Protein AF-A0A377XGZ1-F1 (afdb_monomer)

InterPro domains:
  IPR007400 PrpF-like [PF04303] (7-111)
  IPR007400 PrpF-like [PTHR43709] (6-107)

Mean predicted aligned error: 9.76 Å

Radius of gyration: 15.13 Å; Cα contacts (8 Å, |Δi|>4): 207; chains: 1; bounding box: 51×31×38 Å

pLDDT: mean 77.57, std 20.32, range [31.98, 97.06]

Nearest PDB structures (foldseek):
  6p3k-assembly2_B  TM=9.892E-01  e=1.622E-13  Novosphingobium sp. KA1
  6p3h-assembly2_D  TM=9.897E-01  e=2.835E-13  Novosphingobium sp. KA1
  6p3j-assembly1_A  TM=9.759E-01  e=2.835E-13  Novosphingobium sp. KA1
  6p3j-assembly1_B  TM=9.790E-01  e=5.270E-13  Novosphingobium sp. KA1
  6otv-assembly1_A  TM=9.863E-01  e=2.177E-11  Escherichia coli K-12

Foldseek 3Di:
DDADPNWDWDFFDPPATEIEGALVSLVHQLPDAQVVCLPPPVSLVRLVRVQQVCCVVNVNPGCNVPQDDKYKHWADDDPPDLIRIWIPSHNGTDNDADPSRVVRVVVCSPDDDGHDRDPDDDDPPPPVVVVVVVVPPDD

Organism: Klebsiella pneumoniae (NCBI:txid573)

Solvent-accessible surface area (backbone atoms only — not comparable to full-atom values): 8366 Å² total; per-residue (Å²): 128,50,73,49,98,91,32,67,33,41,80,40,70,62,91,35,49,33,38,38,33,50,14,52,79,71,76,38,72,37,74,73,53,52,69,61,56,58,69,31,62,69,58,52,53,52,52,49,54,43,47,53,65,44,17,52,80,69,74,62,44,86,25,88,91,48,69,50,53,25,42,33,28,32,12,46,41,89,78,88,55,90,56,28,68,47,30,24,68,55,87,43,53,46,100,58,76,54,72,45,52,51,59,40,53,56,70,52,71,85,53,91,82,66,36,72,85,69,87,80,84,81,69,101,68,69,68,72,62,62,56,58,65,69,68,73,74,79,128

Structure (mmCIF, N/CA/C/O backbone):
data_AF-A0A377XGZ1-F1
#
_entry.id   AF-A0A377XGZ1-F1
#
loop_
_atom_site.group_PDB
_atom_site.id
_atom_site.type_symbol
_atom_site.label_atom_id
_atom_site.label_alt_id
_atom_site.label_comp_id
_atom_site.label_asym_id
_atom_site.label_entity_id
_atom_site.label_seq_id
_atom_site.pdbx_PDB_ins_code
_atom_site.Cartn_x
_atom_site.Cartn_y
_atom_site.Cartn_z
_atom_site.occupancy
_atom_site.B_iso_or_equiv
_atom_site.auth_seq_id
_atom_site.auth_comp_id
_atom_site.auth_asym_id
_atom_site.auth_atom_id
_atom_site.pdbx_PDB_model_num
ATOM 1 N N . MET A 1 1 ? -3.989 -13.415 9.673 1.00 67.88 1 MET A N 1
ATOM 2 C CA . MET A 1 1 ? -4.326 -12.703 8.421 1.00 67.88 1 MET A CA 1
ATOM 3 C C . MET A 1 1 ? -5.748 -12.202 8.579 1.00 67.88 1 MET A C 1
ATOM 5 O O . MET A 1 1 ? -6.546 -12.921 9.171 1.00 67.88 1 MET A O 1
ATOM 9 N N . THR A 1 2 ? -6.027 -10.976 8.147 1.00 83.94 2 THR A N 1
ATOM 10 C CA . THR A 1 2 ? -7.319 -10.297 8.362 1.00 83.94 2 THR A CA 1
ATOM 11 C C . THR A 1 2 ? -7.893 -9.897 7.010 1.00 83.94 2 THR A C 1
ATOM 13 O O . THR A 1 2 ? -7.133 -9.724 6.062 1.00 83.94 2 THR A O 1
ATOM 16 N N . VAL A 1 3 ? -9.213 -9.765 6.895 1.00 91.62 3 VAL A N 1
ATOM 17 C CA . VAL A 1 3 ? -9.872 -9.373 5.644 1.00 91.62 3 VAL A CA 1
ATOM 18 C C . VAL A 1 3 ? -10.579 -8.033 5.833 1.00 91.62 3 VAL A C 1
ATOM 20 O O . VAL A 1 3 ? -11.400 -7.905 6.737 1.00 91.62 3 VAL A O 1
ATOM 23 N N . PHE A 1 4 ? -10.287 -7.066 4.961 1.00 92.88 4 PHE A N 1
ATOM 24 C CA . PHE A 1 4 ? -10.975 -5.770 4.876 1.00 92.88 4 PHE A CA 1
ATOM 25 C C . PHE A 1 4 ? -11.420 -5.537 3.438 1.00 92.88 4 PHE A C 1
ATOM 27 O O . PHE A 1 4 ? -10.647 -5.781 2.516 1.00 92.88 4 PHE A O 1
ATOM 34 N N . ASP A 1 5 ? -12.655 -5.090 3.216 1.00 91.69 5 ASP A N 1
ATOM 35 C CA . ASP A 1 5 ? -13.205 -4.842 1.870 1.00 91.69 5 ASP A CA 1
ATOM 36 C C . ASP A 1 5 ? -13.008 -6.018 0.884 1.00 91.69 5 ASP A C 1
ATOM 38 O O . ASP A 1 5 ? -12.743 -5.834 -0.313 1.00 91.69 5 ASP A O 1
ATOM 42 N N . GLY A 1 6 ? -13.080 -7.248 1.409 1.00 91.00 6 GLY A N 1
ATOM 43 C CA . GLY A 1 6 ? -12.836 -8.485 0.660 1.00 91.00 6 GLY A CA 1
ATOM 44 C C . GLY A 1 6 ? -11.377 -8.715 0.242 1.00 91.00 6 GLY A C 1
ATOM 45 O O . GLY A 1 6 ? -11.119 -9.598 -0.571 1.00 91.00 6 GLY A O 1
ATOM 46 N N . VAL A 1 7 ? -10.430 -7.931 0.763 1.00 90.38 7 VAL A N 1
ATOM 47 C CA . VAL A 1 7 ? -8.985 -8.044 0.523 1.00 90.38 7 VAL A CA 1
ATOM 48 C C . VAL A 1 7 ? -8.319 -8.662 1.739 1.00 90.38 7 VAL A C 1
ATOM 50 O O . VAL A 1 7 ? -8.475 -8.183 2.862 1.00 90.38 7 VAL A O 1
ATOM 53 N N . GLU A 1 8 ? -7.549 -9.719 1.512 1.00 89.88 8 GLU A N 1
ATOM 54 C CA . GLU A 1 8 ? -6.727 -10.318 2.552 1.00 89.88 8 GLU A CA 1
ATOM 55 C C . GLU A 1 8 ? -5.495 -9.445 2.812 1.00 89.88 8 GLU A C 1
ATOM 57 O O . GLU A 1 8 ? -4.729 -9.122 1.900 1.00 89.88 8 GLU A O 1
ATOM 62 N N . VAL A 1 9 ? -5.286 -9.082 4.074 1.00 90.19 9 VAL A N 1
ATOM 63 C CA . VAL A 1 9 ? -4.174 -8.242 4.504 1.00 90.19 9 VAL A CA 1
ATOM 64 C C . VAL A 1 9 ? -3.374 -8.882 5.628 1.00 90.19 9 VAL A C 1
ATOM 66 O O . VAL A 1 9 ? -3.853 -9.721 6.403 1.00 90.19 9 VAL A O 1
ATOM 69 N N . THR A 1 10 ? -2.123 -8.447 5.740 1.00 90.12 10 THR A N 1
ATOM 70 C CA . THR A 1 10 ? -1.278 -8.726 6.903 1.00 90.12 10 THR A CA 1
ATOM 71 C C . THR A 1 10 ? -0.854 -7.410 7.536 1.00 90.12 10 THR A C 1
ATOM 73 O O . THR A 1 10 ? -0.169 -6.615 6.899 1.00 90.12 10 THR A O 1
ATOM 76 N N . CYS A 1 11 ? -1.258 -7.184 8.781 1.00 90.75 11 CYS A N 1
ATOM 77 C CA . CYS A 1 11 ? -0.809 -6.045 9.573 1.00 90.75 11 CYS A CA 1
ATOM 78 C C . CYS A 1 11 ? 0.469 -6.433 10.319 1.00 90.75 11 CYS A C 1
ATOM 80 O O . CYS A 1 11 ? 0.488 -7.459 10.998 1.00 90.75 11 CYS A O 1
ATOM 82 N N . ILE A 1 12 ? 1.524 -5.638 10.170 1.00 88.50 12 ILE A N 1
ATOM 83 C CA . ILE A 1 12 ? 2.832 -5.873 10.787 1.00 88.50 12 ILE A CA 1
ATOM 84 C C . ILE A 1 12 ? 3.326 -4.562 11.383 1.00 88.50 12 ILE A C 1
ATOM 86 O O . ILE A 1 12 ? 3.187 -3.507 10.765 1.00 88.50 12 ILE A O 1
ATOM 90 N N . ASP A 1 13 ? 3.931 -4.635 12.562 1.00 87.44 13 ASP A N 1
ATOM 91 C CA . ASP A 1 13 ? 4.683 -3.529 13.137 1.00 87.44 13 ASP A CA 1
ATOM 92 C C . ASP A 1 13 ? 6.001 -4.049 13.714 1.00 87.44 13 ASP A C 1
ATOM 94 O O . ASP A 1 13 ? 6.032 -4.698 14.756 1.00 87.44 13 ASP A O 1
ATOM 98 N N . ASN A 1 14 ? 7.093 -3.790 12.995 1.00 81.62 14 ASN A N 1
ATOM 99 C CA . ASN A 1 14 ? 8.455 -4.024 13.468 1.00 81.62 14 ASN A CA 1
ATOM 100 C C . ASN A 1 14 ? 9.237 -2.699 13.447 1.00 81.62 14 ASN A C 1
ATOM 102 O O . ASN A 1 14 ? 10.247 -2.556 12.754 1.00 81.62 14 ASN A O 1
ATOM 106 N N . GLY A 1 15 ? 8.683 -1.688 14.126 1.00 84.25 15 GLY A N 1
ATOM 107 C CA . GLY A 1 15 ? 9.204 -0.316 14.206 1.00 84.25 15 GLY A CA 1
ATOM 108 C C . GLY A 1 15 ? 8.547 0.670 13.231 1.00 84.25 15 GLY A C 1
ATOM 109 O O . GLY A 1 15 ? 8.788 1.873 13.302 1.00 84.25 15 GLY A O 1
ATOM 110 N N . MET A 1 16 ? 7.712 0.181 12.315 1.00 87.81 16 MET A N 1
ATOM 111 C CA . MET A 1 16 ? 6.878 0.987 11.428 1.00 87.81 16 MET A CA 1
ATOM 112 C C . MET A 1 16 ? 5.603 0.197 11.125 1.00 87.81 16 MET A C 1
ATOM 114 O O . MET A 1 16 ? 5.701 -0.842 10.468 1.00 87.81 16 MET A O 1
ATOM 118 N N . PRO A 1 17 ? 4.415 0.694 11.508 1.00 91.81 17 PRO A N 1
ATOM 119 C CA . PRO A 1 17 ? 3.163 0.038 11.172 1.00 91.81 17 PRO A CA 1
ATOM 120 C C . PRO A 1 17 ? 2.943 -0.012 9.657 1.00 91.81 17 PRO A C 1
ATOM 122 O O . PRO A 1 17 ? 2.864 1.024 8.981 1.00 91.81 17 PRO A O 1
ATOM 125 N N . VAL A 1 18 ? 2.833 -1.223 9.117 1.00 91.38 18 VAL A N 1
ATOM 126 C CA . VAL A 1 18 ? 2.613 -1.494 7.695 1.00 91.38 18 VAL A CA 1
ATOM 127 C C . VAL A 1 18 ? 1.468 -2.484 7.523 1.00 91.38 18 VAL A C 1
ATOM 129 O O . VAL A 1 18 ? 1.401 -3.519 8.183 1.00 91.38 18 VAL A O 1
ATOM 132 N N . ILE A 1 19 ? 0.597 -2.192 6.563 1.00 93.12 19 ILE A N 1
ATOM 133 C CA . ILE A 1 19 ? -0.402 -3.128 6.059 1.00 93.12 19 ILE A CA 1
ATOM 134 C C . ILE A 1 19 ? 0.102 -3.669 4.725 1.00 93.12 19 ILE A C 1
ATOM 136 O O . ILE A 1 19 ? 0.328 -2.913 3.777 1.00 93.12 19 ILE A O 1
ATOM 140 N N . LEU A 1 20 ? 0.302 -4.982 4.661 1.00 90.94 20 LEU A N 1
ATOM 141 C CA . LEU A 1 20 ? 0.714 -5.703 3.462 1.00 90.94 20 LEU A CA 1
ATOM 142 C C . LEU A 1 20 ? -0.505 -6.235 2.718 1.00 90.94 20 LEU A C 1
ATOM 144 O O . LEU A 1 20 ? -1.333 -6.930 3.312 1.00 90.94 20 LEU A O 1
ATOM 148 N N . LEU A 1 21 ? -0.568 -5.959 1.417 1.00 91.81 21 LEU A N 1
ATOM 149 C CA . LEU A 1 21 ? -1.642 -6.398 0.527 1.00 91.81 21 LEU A CA 1
ATOM 150 C C . LEU A 1 21 ? -1.047 -6.997 -0.746 1.00 91.81 21 LEU A C 1
ATOM 152 O O . LEU A 1 21 ? -0.069 -6.482 -1.288 1.00 91.81 21 LEU A O 1
ATOM 156 N N . ARG A 1 22 ? -1.649 -8.060 -1.276 1.00 89.62 22 ARG A N 1
ATOM 157 C CA . ARG A 1 22 ? -1.296 -8.558 -2.611 1.00 89.62 22 ARG A CA 1
ATOM 158 C C . ARG A 1 22 ? -1.776 -7.567 -3.669 1.00 89.62 22 ARG A C 1
ATOM 160 O O . ARG A 1 22 ? -2.946 -7.193 -3.671 1.00 89.62 22 ARG A O 1
ATOM 167 N N . ALA A 1 23 ? -0.903 -7.181 -4.599 1.00 90.88 23 ALA A N 1
ATOM 168 C CA . ALA A 1 23 ? -1.268 -6.242 -5.664 1.00 90.88 23 ALA A CA 1
ATOM 169 C C . ALA A 1 23 ? -2.462 -6.748 -6.504 1.00 90.88 23 ALA A C 1
ATOM 171 O O . ALA A 1 23 ? -3.368 -5.985 -6.827 1.00 90.88 23 ALA A O 1
ATOM 172 N N . CYS A 1 24 ? -2.506 -8.053 -6.778 1.00 89.56 24 CYS A N 1
ATOM 173 C CA . CYS A 1 24 ? -3.533 -8.697 -7.593 1.00 89.56 24 CYS A CA 1
ATOM 174 C C . CYS A 1 24 ? -4.932 -8.695 -6.958 1.00 89.56 24 CYS A C 1
ATOM 176 O O . CYS A 1 24 ? -5.916 -8.589 -7.688 1.00 89.56 24 CYS A O 1
ATOM 178 N N . ASP A 1 25 ? -5.044 -8.718 -5.627 1.00 89.69 25 ASP A N 1
ATOM 179 C CA . ASP A 1 25 ? -6.339 -8.610 -4.930 1.00 89.69 25 ASP A CA 1
ATOM 180 C C . ASP A 1 25 ? -6.953 -7.202 -5.083 1.00 89.69 25 ASP A C 1
ATOM 182 O O . ASP A 1 25 ? -8.165 -6.992 -4.962 1.00 89.69 25 ASP A O 1
ATOM 186 N N . LEU A 1 26 ? -6.098 -6.230 -5.404 1.00 90.44 26 LEU A N 1
ATOM 187 C CA . LEU A 1 26 ? -6.443 -4.858 -5.746 1.00 90.44 26 LEU A CA 1
ATOM 188 C C . LEU A 1 26 ? -6.438 -4.631 -7.264 1.00 90.44 26 LEU A C 1
ATOM 190 O O . LEU A 1 26 ? -6.414 -3.492 -7.696 1.00 90.44 26 LEU A O 1
ATOM 194 N N . GLY A 1 27 ? -6.414 -5.677 -8.094 1.00 90.69 27 GLY A N 1
ATOM 195 C CA . GLY A 1 27 ? -6.402 -5.530 -9.554 1.00 90.69 27 GLY A CA 1
ATOM 196 C C . GLY A 1 27 ? -5.134 -4.887 -10.134 1.00 90.69 27 GLY A C 1
ATOM 197 O O . GLY A 1 27 ? -5.106 -4.597 -11.330 1.00 90.69 27 GLY A O 1
ATOM 198 N N . CYS A 1 28 ? -4.094 -4.691 -9.323 1.00 91.31 28 CYS A N 1
ATOM 199 C CA . CYS A 1 28 ? -2.789 -4.194 -9.738 1.00 91.31 28 CYS A CA 1
ATOM 200 C C . CYS A 1 28 ? -1.841 -5.358 -10.048 1.00 91.31 28 CYS A C 1
ATOM 202 O O . CYS A 1 28 ? -1.972 -6.477 -9.547 1.00 91.31 28 CYS A O 1
ATOM 204 N N . THR A 1 29 ? -0.826 -5.077 -10.849 1.00 90.75 29 THR A N 1
ATOM 205 C CA . THR A 1 29 ? 0.278 -5.993 -11.136 1.00 90.75 29 THR A CA 1
ATOM 206 C C . THR A 1 29 ? 1.394 -5.900 -10.094 1.00 90.75 29 THR A C 1
ATOM 208 O O . THR A 1 29 ? 2.120 -6.871 -9.901 1.00 90.75 29 THR A O 1
ATOM 211 N N . GLY A 1 30 ? 1.528 -4.758 -9.410 1.00 88.25 30 GLY A N 1
ATOM 212 C CA . GLY A 1 30 ? 2.629 -4.462 -8.486 1.00 88.25 30 GLY A CA 1
ATOM 213 C C . GLY A 1 30 ? 3.865 -3.879 -9.179 1.00 88.25 30 GLY A C 1
ATOM 214 O O . GLY A 1 30 ? 4.878 -3.621 -8.528 1.00 88.25 30 GLY A O 1
ATOM 215 N N . TYR A 1 31 ? 3.784 -3.655 -10.492 1.00 90.50 31 TYR A N 1
ATOM 216 C CA . TYR A 1 31 ? 4.875 -3.152 -11.328 1.00 90.50 31 TYR A CA 1
ATOM 217 C C . TYR A 1 31 ? 4.557 -1.815 -11.993 1.00 90.50 31 TYR A C 1
ATOM 219 O O . TYR A 1 31 ? 5.376 -1.318 -12.767 1.00 90.50 31 TYR A O 1
ATOM 227 N N . GLU A 1 32 ? 3.399 -1.236 -11.690 1.00 91.75 32 GLU A N 1
ATOM 228 C CA . GLU A 1 32 ? 2.996 0.090 -12.138 1.00 91.75 32 GLU A CA 1
ATOM 229 C C . GLU A 1 32 ? 4.040 1.148 -11.753 1.00 91.75 32 GLU A C 1
ATOM 231 O O . GLU A 1 32 ? 4.794 1.001 -10.776 1.00 91.75 32 GLU A O 1
ATOM 236 N N . THR A 1 33 ? 4.085 2.231 -12.524 1.00 91.50 33 THR A N 1
ATOM 237 C CA . THR A 1 33 ? 4.856 3.419 -12.158 1.00 91.50 33 THR A CA 1
ATOM 238 C C . THR A 1 33 ? 4.176 4.157 -11.009 1.00 91.50 33 THR A C 1
ATOM 240 O O . THR A 1 33 ? 2.987 3.974 -10.734 1.00 91.50 33 THR A O 1
ATOM 243 N N . ARG A 1 34 ? 4.930 5.032 -10.342 1.00 89.69 34 ARG A N 1
ATOM 244 C CA . ARG A 1 34 ? 4.386 5.904 -9.297 1.00 89.69 34 ARG A CA 1
ATOM 245 C C . ARG A 1 34 ? 3.219 6.731 -9.830 1.00 89.69 34 ARG A C 1
ATOM 247 O O . ARG A 1 34 ? 2.173 6.785 -9.201 1.00 89.69 34 ARG A O 1
ATOM 254 N N . GLU A 1 35 ? 3.383 7.316 -11.010 1.00 89.94 35 GLU A N 1
ATOM 255 C CA . GLU A 1 35 ? 2.392 8.187 -11.640 1.00 89.94 35 GLU A CA 1
ATOM 256 C C . GLU A 1 35 ? 1.112 7.421 -11.993 1.00 89.94 35 GLU A C 1
ATOM 258 O O . GLU A 1 35 ? 0.019 7.966 -11.878 1.00 89.94 35 GLU A O 1
ATOM 263 N N . GLN A 1 36 ? 1.219 6.150 -12.390 1.00 91.81 36 GLN A N 1
ATOM 264 C CA . GLN A 1 36 ? 0.048 5.301 -12.629 1.00 91.81 36 GLN A CA 1
ATOM 265 C C . GLN A 1 36 ? -0.738 5.044 -11.339 1.00 91.81 36 GLN A C 1
ATOM 267 O O . GLN A 1 36 ? -1.962 5.117 -11.351 1.00 91.81 36 GLN A O 1
ATOM 272 N N . LEU A 1 37 ? -0.039 4.777 -10.234 1.00 91.56 37 LEU A N 1
ATOM 273 C CA . LEU A 1 37 ? -0.652 4.501 -8.933 1.00 91.56 37 LEU A CA 1
ATOM 274 C C . LEU A 1 37 ? -1.227 5.761 -8.273 1.00 91.56 37 LEU A C 1
ATOM 276 O O . LEU A 1 37 ? -2.311 5.713 -7.697 1.00 91.56 37 LEU A O 1
ATOM 280 N N . ASP A 1 38 ? -0.535 6.895 -8.387 1.00 88.75 38 ASP A N 1
ATOM 281 C CA . ASP A 1 38 ? -0.990 8.178 -7.841 1.00 88.75 38 ASP A CA 1
ATOM 282 C C . ASP A 1 38 ? -2.224 8.718 -8.573 1.00 88.75 38 ASP A C 1
ATOM 284 O O . ASP A 1 38 ? -3.047 9.398 -7.957 1.00 88.75 38 ASP A O 1
ATOM 288 N N . ASN A 1 39 ? -2.384 8.393 -9.858 1.00 92.25 39 ASN A N 1
ATOM 289 C CA . ASN A 1 39 ? -3.548 8.783 -10.655 1.00 92.25 39 ASN A CA 1
ATOM 290 C C . ASN A 1 39 ? -4.718 7.781 -10.573 1.00 92.25 39 ASN A C 1
ATOM 292 O O . ASN A 1 39 ? -5.780 8.044 -11.136 1.00 92.25 39 ASN A O 1
ATOM 296 N N . ASP A 1 40 ? -4.568 6.652 -9.873 1.00 93.88 40 ASP A N 1
ATOM 297 C CA . ASP A 1 40 ? -5.658 5.694 -9.659 1.00 93.88 40 ASP A CA 1
ATOM 298 C C . ASP A 1 40 ? -6.470 6.063 -8.405 1.00 93.88 40 ASP A C 1
ATOM 300 O O . ASP A 1 40 ? -6.229 5.598 -7.286 1.00 93.88 40 ASP A O 1
ATOM 304 N N . ASP A 1 41 ? -7.458 6.940 -8.584 1.00 93.62 41 ASP A N 1
ATOM 305 C CA . ASP A 1 41 ? -8.335 7.385 -7.495 1.00 93.62 41 ASP A CA 1
ATOM 306 C C . ASP A 1 41 ? -9.164 6.251 -6.879 1.00 93.62 41 ASP A C 1
ATOM 308 O O . ASP A 1 41 ? -9.465 6.291 -5.682 1.00 93.62 41 ASP A O 1
ATOM 312 N N . ALA A 1 42 ? -9.530 5.234 -7.663 1.00 93.88 42 ALA A N 1
ATOM 313 C CA . ALA A 1 42 ? -10.295 4.095 -7.162 1.00 93.88 42 ALA A CA 1
ATOM 314 C C . ALA A 1 42 ? -9.436 3.242 -6.221 1.00 93.88 42 ALA A C 1
ATOM 316 O O . ALA A 1 42 ? -9.880 2.897 -5.120 1.00 93.88 42 ALA A O 1
ATOM 317 N N . LEU A 1 43 ? -8.190 2.972 -6.617 1.00 93.88 43 LEU A N 1
ATOM 318 C CA . LEU A 1 43 ? -7.208 2.298 -5.777 1.00 93.88 43 LEU A CA 1
ATOM 319 C C . LEU A 1 43 ? -6.951 3.086 -4.490 1.00 93.88 43 LEU A C 1
ATOM 321 O O . LEU A 1 43 ? -7.049 2.511 -3.406 1.00 93.88 43 LEU A O 1
ATOM 325 N N . LYS A 1 44 ? -6.679 4.394 -4.581 1.00 94.69 44 LYS A N 1
ATOM 326 C CA . LYS A 1 44 ? -6.405 5.234 -3.400 1.00 94.69 44 LYS A CA 1
ATOM 327 C C . LYS A 1 44 ? -7.562 5.230 -2.402 1.00 94.69 44 LYS A C 1
ATOM 329 O O . LYS A 1 44 ? -7.322 5.082 -1.207 1.00 94.69 44 LYS A O 1
ATOM 334 N N . ARG A 1 45 ? -8.814 5.329 -2.868 1.00 95.69 45 ARG A N 1
ATOM 335 C CA . ARG A 1 45 ? -9.999 5.244 -1.990 1.00 95.69 45 ARG A CA 1
ATOM 336 C C . ARG A 1 45 ? -10.096 3.892 -1.292 1.00 95.69 45 ARG A C 1
ATOM 338 O O . ARG A 1 45 ? -10.402 3.841 -0.104 1.00 95.69 45 ARG A O 1
ATOM 345 N N . ARG A 1 46 ? -9.815 2.802 -2.011 1.00 95.56 46 ARG A N 1
ATOM 346 C CA . ARG A 1 46 ? -9.845 1.450 -1.441 1.00 95.56 46 ARG A CA 1
ATOM 347 C C . ARG A 1 46 ? -8.735 1.244 -0.411 1.00 95.56 46 ARG A C 1
ATOM 349 O O . ARG A 1 46 ? -8.993 0.700 0.656 1.00 95.56 46 ARG A O 1
ATOM 356 N N . LEU A 1 47 ? -7.522 1.713 -0.700 1.00 95.25 47 LEU A N 1
ATOM 357 C CA . LEU A 1 47 ? -6.408 1.677 0.248 1.00 95.25 47 LEU A CA 1
ATOM 358 C C . LEU A 1 47 ? -6.718 2.489 1.509 1.00 95.25 47 LEU A C 1
ATOM 360 O O . LEU A 1 47 ? -6.458 2.008 2.607 1.00 95.25 47 LEU A O 1
ATOM 364 N N . GLU A 1 48 ? -7.314 3.673 1.367 1.00 96.44 48 GLU A N 1
ATOM 365 C CA . GLU A 1 48 ? -7.698 4.505 2.509 1.00 96.44 48 GLU A CA 1
ATOM 366 C C . GLU A 1 48 ? -8.780 3.840 3.369 1.00 96.44 48 GLU A C 1
ATOM 368 O O . GLU A 1 48 ? -8.638 3.789 4.588 1.00 96.44 48 GLU A O 1
ATOM 373 N N . SER A 1 49 ? -9.808 3.248 2.752 1.00 97.06 49 SER A N 1
ATOM 374 C CA . SER A 1 49 ? -10.836 2.478 3.468 1.00 97.06 49 SER A CA 1
ATOM 375 C C . SER A 1 49 ? -10.220 1.367 4.325 1.00 97.06 49 SER A C 1
ATOM 377 O O . SER A 1 49 ? -10.493 1.272 5.523 1.00 97.06 49 SER A O 1
ATOM 379 N N . ILE A 1 50 ? -9.315 0.574 3.743 1.00 96.50 50 ILE A N 1
ATOM 380 C CA . ILE A 1 50 ? -8.617 -0.500 4.461 1.00 96.50 50 ILE A CA 1
ATOM 381 C C . ILE A 1 50 ? -7.743 0.068 5.588 1.00 96.50 50 ILE A C 1
ATOM 383 O O . ILE A 1 50 ? -7.717 -0.485 6.689 1.00 96.50 50 ILE A O 1
ATOM 387 N N . ARG A 1 51 ? -7.036 1.176 5.342 1.00 96.88 51 ARG A N 1
ATOM 388 C CA . ARG A 1 51 ? -6.158 1.824 6.327 1.00 96.88 51 ARG A CA 1
ATOM 389 C C . ARG A 1 51 ? -6.932 2.269 7.568 1.00 96.88 51 ARG A C 1
ATOM 391 O O . ARG A 1 51 ? -6.484 2.009 8.684 1.00 96.88 51 ARG A O 1
ATOM 398 N N . LEU A 1 52 ? -8.095 2.893 7.376 1.00 97.00 52 LEU A N 1
ATOM 399 C CA . LEU A 1 52 ? -8.962 3.353 8.465 1.00 97.00 52 LEU A CA 1
ATOM 400 C C . LEU A 1 52 ? -9.530 2.186 9.282 1.00 97.00 52 LEU A C 1
ATOM 402 O O . LEU A 1 52 ? -9.572 2.267 10.506 1.00 97.00 52 LEU A O 1
ATOM 406 N N . GLN A 1 53 ? -9.907 1.082 8.628 1.00 96.50 53 GLN A N 1
ATOM 407 C CA . GLN A 1 53 ? -10.388 -0.127 9.311 1.00 96.50 53 GLN A CA 1
ATOM 408 C C . GLN A 1 53 ? -9.283 -0.820 10.121 1.00 96.50 53 GLN A C 1
ATOM 410 O O . GLN A 1 53 ? -9.515 -1.309 11.227 1.00 96.50 53 GLN A O 1
ATOM 415 N N . ALA A 1 54 ? -8.065 -0.853 9.584 1.00 94.94 54 ALA A N 1
ATOM 416 C CA . ALA A 1 54 ? -6.934 -1.510 10.222 1.00 94.94 54 ALA A CA 1
ATOM 417 C C . ALA A 1 54 ? -6.333 -0.704 11.387 1.00 94.94 54 ALA A C 1
ATOM 419 O O . ALA A 1 54 ? -5.802 -1.311 12.314 1.00 94.94 54 ALA A O 1
ATOM 420 N N . GLY A 1 55 ? -6.426 0.632 11.374 1.00 95.62 55 GLY A N 1
ATOM 421 C CA . GLY A 1 55 ? -5.858 1.510 12.407 1.00 95.62 55 GLY A CA 1
ATOM 422 C C . GLY A 1 55 ? -6.200 1.091 13.848 1.00 95.62 55 GLY A C 1
ATOM 423 O O . GLY A 1 55 ? -5.280 0.811 14.623 1.00 95.62 55 GLY A O 1
ATOM 424 N N . PRO A 1 56 ? -7.490 0.957 14.211 1.00 93.81 56 PRO A N 1
ATOM 425 C CA . PRO A 1 56 ? -7.899 0.503 15.541 1.00 93.81 56 PRO A CA 1
ATOM 426 C C . PRO A 1 56 ? -7.403 -0.907 15.890 1.00 93.81 56 PRO A C 1
ATOM 428 O O . PRO A 1 56 ? -6.971 -1.148 17.014 1.00 93.81 56 PRO A O 1
ATOM 431 N N . LEU A 1 57 ? -7.405 -1.831 14.923 1.00 91.88 57 LEU A N 1
ATOM 432 C CA . LEU A 1 57 ? -6.967 -3.220 15.119 1.00 91.88 57 LEU A CA 1
ATOM 433 C C . LEU A 1 57 ? -5.448 -3.347 15.290 1.00 91.88 57 LEU A C 1
ATOM 435 O O . LEU A 1 57 ? -4.973 -4.296 15.908 1.00 91.88 57 LEU A O 1
ATOM 439 N N . MET A 1 58 ? -4.694 -2.374 14.780 1.00 93.12 58 MET A N 1
ATOM 440 C CA . MET A 1 58 ? -3.259 -2.216 15.014 1.00 93.12 58 MET A CA 1
ATOM 441 C C . MET A 1 58 ? -2.947 -1.381 16.266 1.00 93.12 58 MET A C 1
ATOM 443 O O . MET A 1 58 ? -1.798 -1.003 16.457 1.00 93.12 58 MET A O 1
ATOM 447 N N . GLN A 1 59 ? -3.944 -1.070 17.108 1.00 94.81 59 GLN A N 1
ATOM 448 C CA . GLN A 1 59 ? -3.790 -0.252 18.322 1.00 94.81 59 GLN A CA 1
ATOM 449 C C . GLN A 1 59 ? -3.300 1.185 18.047 1.00 94.81 59 GLN A C 1
ATOM 451 O O . GLN A 1 59 ? -2.723 1.839 18.912 1.00 94.81 59 GLN A O 1
ATOM 456 N N . LEU A 1 60 ? -3.568 1.715 16.848 1.00 92.94 60 LEU A N 1
ATOM 457 C CA . LEU A 1 60 ? -3.180 3.073 16.443 1.00 92.94 60 LEU A CA 1
ATOM 458 C C . LEU A 1 60 ? -4.296 4.109 16.654 1.00 92.94 60 LEU A C 1
ATOM 460 O O . LEU A 1 60 ? -4.063 5.301 16.462 1.00 92.94 60 LEU A O 1
ATOM 464 N N . GLY A 1 61 ? -5.495 3.674 17.055 1.00 94.19 61 GLY A N 1
ATOM 465 C CA . GLY A 1 61 ? -6.674 4.532 17.199 1.00 94.19 61 GLY A CA 1
ATOM 466 C C . GLY A 1 61 ? -7.201 5.035 15.852 1.00 94.19 61 GLY A C 1
ATOM 467 O O . GLY A 1 61 ? -7.082 4.344 14.839 1.00 94.19 61 GLY A O 1
ATOM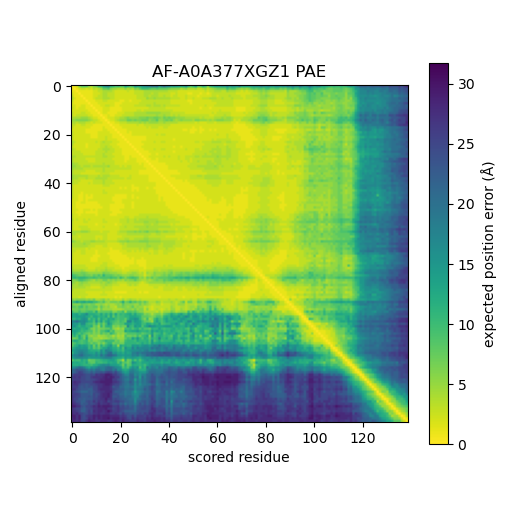 468 N N . ASP A 1 62 ? -7.784 6.238 15.841 1.00 94.31 62 ASP A N 1
ATOM 469 C CA . ASP A 1 62 ? -8.156 6.905 14.591 1.00 94.31 62 ASP A CA 1
ATOM 470 C C . ASP A 1 62 ? -6.899 7.382 13.849 1.00 94.31 62 ASP A C 1
ATOM 472 O O . ASP A 1 62 ? -6.107 8.194 14.347 1.00 94.31 62 ASP A O 1
ATOM 476 N N . VAL A 1 63 ? -6.730 6.851 12.641 1.00 96.31 63 VAL A N 1
ATOM 477 C CA . VAL A 1 63 ? -5.597 7.120 11.762 1.00 96.31 63 VAL A CA 1
ATOM 478 C C . VAL A 1 63 ? -5.941 8.100 10.637 1.00 96.31 63 VAL A C 1
ATOM 480 O O . VAL A 1 63 ? -5.067 8.398 9.827 1.00 96.31 63 VAL A O 1
ATOM 483 N N . SER A 1 64 ? -7.158 8.648 10.581 1.00 93.38 64 SER A N 1
ATOM 484 C CA . SER A 1 64 ? -7.634 9.552 9.518 1.00 93.38 64 SER A CA 1
ATOM 485 C C . SER A 1 64 ? -6.679 10.708 9.201 1.00 93.38 64 SER A C 1
ATOM 487 O O . SER A 1 64 ? -6.427 10.985 8.034 1.00 93.38 64 SER A O 1
ATOM 489 N N . GLN A 1 65 ? -6.072 11.308 10.226 1.00 92.69 65 GLN A N 1
ATOM 490 C CA . GLN A 1 65 ? -5.092 12.398 10.104 1.00 92.69 65 GLN A CA 1
ATOM 491 C C . GLN A 1 65 ? -3.647 11.961 10.411 1.00 92.69 65 GLN A C 1
ATOM 493 O O . GLN A 1 65 ? -2.772 12.794 10.647 1.00 92.69 65 GLN A O 1
ATOM 498 N N . ARG A 1 66 ? -3.373 10.651 10.447 1.00 92.56 66 ARG A N 1
ATOM 499 C CA . ARG A 1 66 ? -2.048 10.092 10.761 1.00 92.56 66 ARG A CA 1
ATOM 500 C C . ARG A 1 66 ? -1.345 9.586 9.509 1.00 92.56 66 ARG A C 1
ATOM 502 O O . ARG A 1 66 ? -1.962 9.073 8.583 1.00 92.56 66 ARG A O 1
ATOM 509 N N . THR A 1 67 ? -0.017 9.643 9.530 1.00 90.88 67 THR A N 1
ATOM 510 C CA . THR A 1 67 ? 0.850 9.134 8.453 1.00 90.88 67 THR A CA 1
ATOM 511 C C . THR A 1 67 ? 1.114 7.625 8.531 1.00 90.88 67 THR A C 1
ATOM 513 O O . THR A 1 67 ? 1.775 7.066 7.655 1.00 90.88 67 THR A O 1
ATOM 516 N N . VAL A 1 68 ? 0.593 6.967 9.571 1.00 92.75 68 VAL A N 1
ATOM 517 C CA . VAL A 1 68 ? 0.660 5.521 9.808 1.00 92.75 68 VAL A CA 1
ATOM 518 C C . VAL A 1 68 ? -0.752 4.944 9.931 1.00 92.75 68 VAL A C 1
ATOM 520 O O . VAL A 1 68 ? -1.656 5.666 10.357 1.00 92.75 68 VAL A O 1
ATOM 523 N N . PRO A 1 69 ? -0.960 3.661 9.598 1.00 93.75 69 PRO A N 1
ATOM 524 C CA . PRO A 1 69 ? 0.005 2.733 9.002 1.00 93.75 69 PRO A CA 1
ATOM 525 C C . PRO A 1 69 ? 0.255 3.020 7.513 1.00 93.75 69 PRO A C 1
ATOM 527 O O . PRO A 1 69 ? -0.576 3.616 6.827 1.00 93.75 69 PRO A O 1
ATOM 530 N N . LYS A 1 70 ? 1.417 2.594 7.006 1.00 93.94 70 LYS A N 1
ATOM 531 C CA . LYS A 1 70 ? 1.744 2.646 5.570 1.00 93.94 70 LYS A CA 1
ATOM 532 C C . LYS A 1 70 ? 1.093 1.471 4.845 1.00 93.94 70 LYS A C 1
ATOM 534 O O . LYS A 1 70 ? 1.002 0.380 5.404 1.00 93.94 70 LYS A O 1
ATOM 539 N N . MET A 1 71 ? 0.725 1.653 3.580 1.00 94.25 71 MET A N 1
ATOM 540 C CA . MET A 1 71 ? 0.143 0.581 2.760 1.00 94.25 71 MET A CA 1
ATOM 541 C C . MET A 1 71 ? 1.196 0.061 1.790 1.00 94.25 71 MET A C 1
ATOM 543 O O . MET A 1 71 ? 1.712 0.847 1.003 1.00 94.25 71 MET A O 1
ATOM 547 N N . THR A 1 72 ? 1.517 -1.232 1.810 1.00 92.81 72 THR A N 1
ATOM 548 C CA . THR A 1 72 ? 2.489 -1.819 0.875 1.00 92.81 72 THR A CA 1
ATOM 549 C C . THR A 1 72 ? 1.864 -2.942 0.062 1.00 92.81 72 THR A C 1
ATOM 551 O O . THR A 1 72 ? 1.474 -3.981 0.592 1.00 92.81 72 THR A O 1
ATOM 554 N N . LEU A 1 73 ? 1.813 -2.730 -1.249 1.00 92.12 73 LEU A N 1
ATOM 555 C CA . LEU A 1 73 ? 1.404 -3.709 -2.242 1.00 92.12 73 LEU A CA 1
ATOM 556 C C . LEU A 1 73 ? 2.607 -4.595 -2.566 1.00 92.12 73 LEU A C 1
ATOM 558 O O . LEU A 1 73 ? 3.693 -4.069 -2.811 1.00 92.12 73 LEU A O 1
ATOM 562 N N . ILE A 1 74 ? 2.413 -5.913 -2.591 1.00 90.19 74 ILE A N 1
ATOM 563 C CA . ILE A 1 74 ? 3.460 -6.898 -2.891 1.00 90.19 7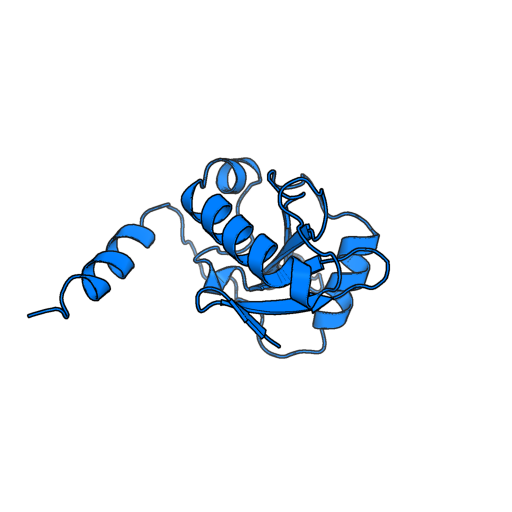4 ILE A CA 1
ATOM 564 C C . ILE A 1 74 ? 3.115 -7.752 -4.117 1.00 90.19 74 ILE A C 1
ATOM 566 O O . ILE A 1 74 ? 1.956 -8.118 -4.340 1.00 90.19 74 ILE A O 1
ATOM 570 N N . ALA A 1 75 ? 4.144 -8.082 -4.895 1.00 89.25 75 ALA A N 1
ATOM 571 C CA . ALA A 1 75 ? 4.104 -8.956 -6.065 1.00 89.25 75 ALA A CA 1
ATOM 572 C C . ALA A 1 75 ? 5.414 -9.756 -6.189 1.00 89.25 75 ALA A C 1
ATOM 574 O O . ALA A 1 75 ? 6.375 -9.512 -5.452 1.00 89.25 75 ALA A O 1
ATOM 575 N N . GLU A 1 76 ? 5.469 -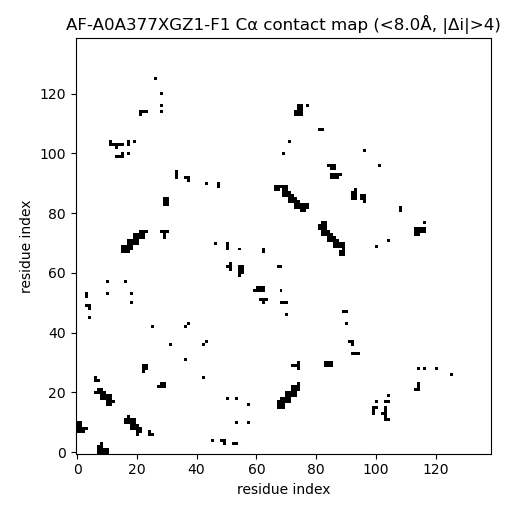10.715 -7.115 1.00 86.94 76 GLU A N 1
ATOM 576 C CA . GLU A 1 76 ? 6.697 -11.466 -7.392 1.00 86.94 76 GLU A CA 1
ATOM 577 C C . GLU A 1 76 ? 7.852 -10.546 -7.846 1.00 86.94 76 GLU A C 1
ATOM 579 O O . GLU A 1 76 ? 7.627 -9.497 -8.457 1.00 86.94 76 GLU A O 1
ATOM 584 N N . PRO A 1 77 ? 9.111 -10.901 -7.562 1.00 86.81 77 PRO A N 1
ATOM 585 C CA . PRO A 1 77 ? 10.272 -10.146 -8.027 1.00 86.81 77 PRO A CA 1
ATOM 586 C C . PRO A 1 77 ? 10.463 -10.283 -9.550 1.00 86.81 77 PRO A C 1
ATOM 588 O O . PRO A 1 77 ? 10.237 -11.345 -10.118 1.00 86.81 77 PRO A O 1
ATOM 591 N N . ARG A 1 78 ? 10.938 -9.221 -10.222 1.00 84.31 78 ARG A N 1
ATOM 592 C CA . ARG A 1 78 ? 11.306 -9.257 -11.661 1.00 84.31 78 ARG A CA 1
ATOM 593 C C . ARG A 1 78 ? 12.807 -9.372 -11.934 1.00 84.31 78 ARG A C 1
ATOM 595 O O . ARG A 1 78 ? 13.195 -9.776 -13.021 1.00 84.31 78 ARG A O 1
ATOM 602 N N . HIS A 1 79 ? 13.645 -9.005 -10.966 1.00 83.31 79 HIS A N 1
ATOM 603 C CA . HIS A 1 79 ? 15.092 -8.839 -11.156 1.00 83.31 79 HIS A CA 1
ATOM 604 C C . HIS A 1 79 ? 15.902 -9.674 -10.154 1.00 83.31 79 HIS A C 1
ATOM 606 O O . HIS A 1 79 ? 16.818 -9.164 -9.521 1.00 83.31 79 HIS A O 1
ATOM 612 N N . GLY A 1 80 ? 15.510 -10.936 -9.938 1.00 78.31 80 GLY A N 1
ATOM 613 C CA . GLY A 1 80 ? 16.234 -11.863 -9.050 1.00 78.31 80 GLY A CA 1
ATOM 614 C C . GLY A 1 80 ? 16.204 -11.517 -7.553 1.00 78.31 80 GLY A C 1
ATOM 615 O O . GLY A 1 80 ? 16.942 -12.113 -6.779 1.00 78.31 80 GLY A O 1
ATOM 616 N N . GLY A 1 81 ? 15.374 -10.551 -7.139 1.00 82.31 81 GLY A N 1
ATOM 617 C CA . GLY A 1 81 ? 15.147 -10.213 -5.729 1.00 82.31 81 GLY A CA 1
ATOM 618 C C . GLY A 1 81 ? 14.160 -11.160 -5.038 1.00 82.31 81 GLY A C 1
ATOM 619 O O . GLY A 1 81 ? 13.717 -12.135 -5.630 1.00 82.31 81 GLY A O 1
ATOM 620 N N . ALA A 1 82 ? 13.770 -10.847 -3.799 1.00 83.06 82 ALA A N 1
ATOM 621 C CA . ALA A 1 82 ? 12.801 -11.652 -3.045 1.00 83.06 82 ALA A CA 1
ATOM 622 C C . ALA A 1 82 ? 11.334 -11.322 -3.393 1.00 83.06 82 ALA A C 1
ATOM 624 O O . ALA A 1 82 ? 10.509 -12.220 -3.528 1.00 83.06 82 ALA A O 1
ATOM 625 N 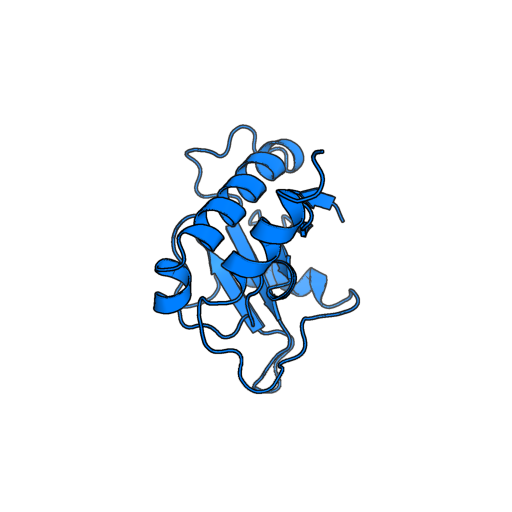N . ILE A 1 83 ? 11.013 -10.034 -3.568 1.00 85.06 83 ILE A N 1
ATOM 626 C CA . ILE A 1 83 ? 9.675 -9.502 -3.893 1.00 85.06 83 ILE A CA 1
ATOM 627 C C . ILE A 1 83 ? 9.785 -8.203 -4.693 1.00 85.06 83 ILE A C 1
ATOM 629 O O . ILE A 1 83 ? 10.824 -7.542 -4.686 1.00 85.06 83 ILE A O 1
ATOM 633 N N . SER A 1 84 ? 8.687 -7.798 -5.328 1.00 87.38 84 SER A N 1
ATOM 634 C CA . SER A 1 84 ? 8.465 -6.414 -5.748 1.00 87.38 84 SER A CA 1
ATOM 635 C C . SER A 1 84 ? 7.441 -5.748 -4.834 1.00 87.38 84 SER A C 1
ATOM 637 O O . SER A 1 84 ? 6.459 -6.379 -4.441 1.00 87.38 84 SER A O 1
ATOM 639 N N . SER A 1 85 ? 7.663 -4.477 -4.500 1.00 90.00 85 SER A N 1
ATOM 640 C CA . SER A 1 85 ? 6.774 -3.716 -3.626 1.00 90.00 85 SER A CA 1
ATOM 641 C C . SER A 1 85 ? 6.453 -2.325 -4.168 1.00 90.00 85 SER A C 1
ATOM 643 O O . SER A 1 85 ? 7.272 -1.701 -4.853 1.00 90.00 85 SER A O 1
ATOM 645 N N . ARG A 1 86 ? 5.275 -1.813 -3.807 1.00 92.06 86 ARG A N 1
ATOM 646 C CA . ARG A 1 86 ? 4.862 -0.411 -3.972 1.00 92.06 86 ARG A CA 1
ATOM 647 C 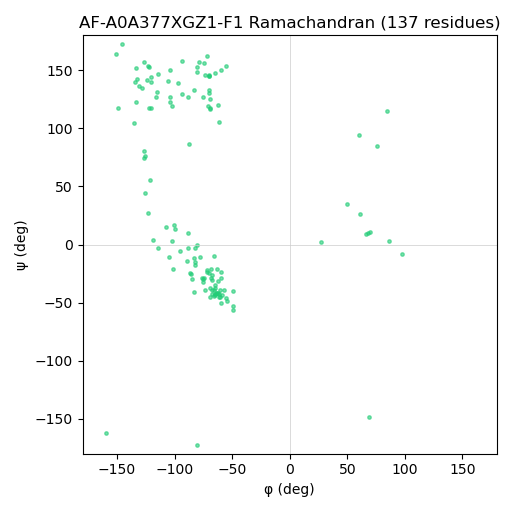C . ARG A 1 86 ? 4.234 0.069 -2.674 1.00 92.06 86 ARG A C 1
ATOM 649 O O . ARG A 1 86 ? 3.283 -0.544 -2.201 1.00 92.06 86 ARG A O 1
ATOM 656 N N . THR A 1 87 ? 4.766 1.138 -2.091 1.00 91.62 87 THR A N 1
ATOM 657 C CA . THR A 1 87 ? 4.335 1.619 -0.772 1.00 91.62 87 THR A CA 1
ATOM 658 C C . THR A 1 87 ? 3.700 2.997 -0.881 1.00 91.62 87 THR A C 1
ATOM 660 O O . THR A 1 87 ? 4.296 3.906 -1.452 1.00 91.62 87 THR A O 1
ATOM 663 N N . PHE A 1 88 ? 2.529 3.170 -0.276 1.00 91.94 88 PHE A N 1
ATOM 664 C CA . PHE A 1 88 ? 1.863 4.455 -0.105 1.00 91.94 88 PHE A CA 1
ATOM 665 C C . PHE A 1 88 ? 2.140 5.039 1.287 1.00 91.94 88 PHE A C 1
ATOM 667 O O . PHE A 1 88 ? 2.130 4.315 2.289 1.00 91.94 88 PHE A O 1
ATOM 674 N N . ILE A 1 89 ? 2.374 6.355 1.347 1.00 87.62 89 ILE A N 1
ATOM 675 C CA . ILE A 1 89 ? 2.734 7.092 2.571 1.00 87.62 89 ILE A CA 1
ATOM 676 C C . ILE A 1 89 ? 1.828 8.302 2.878 1.00 87.62 89 ILE A C 1
ATOM 678 O O . ILE A 1 89 ? 2.206 9.449 2.652 1.00 87.62 89 ILE A O 1
ATOM 682 N N . PRO A 1 90 ? 0.642 8.084 3.459 1.00 80.44 90 PRO A N 1
ATOM 683 C CA . PRO A 1 90 ? -0.304 7.026 3.115 1.00 80.44 90 PRO A CA 1
ATOM 684 C C . PRO A 1 90 ? -1.105 7.360 1.838 1.00 80.44 90 PRO A C 1
ATOM 686 O O . PRO A 1 90 ? -1.759 6.484 1.288 1.00 80.44 90 PRO A O 1
ATOM 689 N N . HIS A 1 91 ? -1.031 8.599 1.330 1.00 85.00 91 HIS A N 1
ATOM 690 C CA . HIS A 1 91 ? -1.853 9.068 0.199 1.00 85.00 91 HIS A CA 1
ATOM 691 C C . HIS A 1 91 ? -1.102 9.182 -1.133 1.00 85.00 91 HIS A C 1
ATOM 693 O O . HIS A 1 91 ? -1.727 9.385 -2.171 1.00 85.00 91 HIS A O 1
ATOM 699 N N . ARG A 1 92 ? 0.231 9.078 -1.110 1.00 84.38 92 ARG A N 1
ATOM 700 C CA . ARG A 1 92 ? 1.087 9.114 -2.303 1.00 84.38 92 ARG A CA 1
ATOM 701 C C . ARG A 1 92 ? 1.943 7.865 -2.376 1.00 84.38 92 ARG A C 1
ATOM 703 O O . ARG A 1 92 ? 2.453 7.421 -1.343 1.00 84.38 92 ARG A O 1
ATOM 710 N N . CYS A 1 93 ? 2.137 7.337 -3.573 1.00 82.56 93 CYS A N 1
ATOM 711 C CA . CYS A 1 93 ? 3.077 6.266 -3.834 1.00 82.56 93 CYS A CA 1
ATOM 712 C C . CYS A 1 93 ? 4.509 6.798 -3.683 1.00 82.56 93 CYS A C 1
ATOM 714 O O . CYS A 1 93 ? 4.927 7.780 -4.300 1.00 82.56 93 CYS A O 1
ATOM 716 N N . HIS A 1 94 ? 5.286 6.143 -2.830 1.00 82.50 94 HIS A N 1
ATOM 717 C CA . HIS A 1 94 ? 6.680 6.481 -2.603 1.00 82.50 94 HIS A CA 1
ATOM 718 C C . HIS A 1 94 ? 7.512 6.111 -3.838 1.00 82.50 94 HIS A C 1
ATOM 720 O O . HIS A 1 94 ? 7.261 5.098 -4.488 1.00 82.50 94 HIS A O 1
ATOM 726 N N . ALA A 1 95 ? 8.555 6.891 -4.135 1.00 72.62 95 ALA A N 1
ATOM 727 C CA . ALA A 1 95 ? 9.490 6.595 -5.230 1.00 72.62 95 ALA A CA 1
ATOM 728 C C . ALA A 1 95 ? 10.319 5.305 -5.012 1.00 72.62 95 ALA A C 1
ATOM 730 O O . ALA A 1 95 ? 10.996 4.839 -5.920 1.00 72.62 95 ALA A O 1
ATOM 731 N N . SER A 1 96 ? 10.253 4.741 -3.803 1.00 73.19 96 SER A N 1
ATOM 732 C CA . SER A 1 96 ? 11.110 3.679 -3.256 1.00 73.19 96 SER A CA 1
ATOM 733 C C . SER A 1 96 ? 10.367 3.012 -2.087 1.00 73.19 96 SER A C 1
ATOM 735 O O . SER A 1 96 ? 9.164 3.207 -1.927 1.00 73.19 96 SER A O 1
ATOM 737 N N . ILE A 1 97 ? 11.070 2.283 -1.221 1.00 70.38 97 ILE A N 1
ATOM 738 C CA . ILE A 1 97 ? 10.548 1.780 0.053 1.00 70.38 97 ILE A CA 1
ATOM 739 C C . ILE A 1 97 ? 11.390 2.334 1.211 1.00 70.38 97 ILE A C 1
ATOM 741 O O . ILE A 1 97 ? 12.609 2.429 1.103 1.00 70.38 97 ILE A O 1
ATOM 745 N N . GLY A 1 98 ? 10.756 2.725 2.319 1.00 60.38 98 GLY A N 1
ATOM 746 C CA . GLY A 1 98 ? 11.489 3.113 3.530 1.00 60.38 98 GLY A CA 1
ATOM 747 C C . GLY A 1 98 ? 12.086 1.890 4.237 1.00 60.38 98 GLY A C 1
ATOM 748 O O . GLY A 1 98 ? 11.443 0.844 4.267 1.00 60.38 98 GLY A O 1
ATOM 749 N N . VAL A 1 99 ? 13.265 2.029 4.856 1.00 67.00 99 VAL A N 1
ATOM 750 C CA . VAL A 1 99 ? 14.033 0.931 5.493 1.00 67.00 99 VAL A CA 1
ATOM 751 C C . VAL A 1 99 ? 13.174 0.064 6.430 1.00 67.00 99 VAL A C 1
ATOM 753 O O . VAL A 1 99 ? 13.082 -1.143 6.235 1.00 67.00 99 VAL A O 1
ATOM 756 N N . PHE A 1 100 ? 12.456 0.664 7.386 1.00 57.56 100 PHE A N 1
ATOM 757 C CA . PHE A 1 100 ? 11.574 -0.076 8.308 1.00 57.56 100 PHE A CA 1
ATOM 758 C C . PHE A 1 100 ? 10.346 -0.700 7.627 1.00 57.56 100 PHE A C 1
ATOM 760 O O . PHE A 1 100 ? 9.822 -1.721 8.075 1.00 57.56 100 PHE A O 1
ATOM 767 N N . GLY A 1 101 ? 9.912 -0.115 6.507 1.00 60.25 101 GLY A N 1
ATOM 768 C CA . GLY A 1 101 ? 8.904 -0.723 5.646 1.00 60.25 101 GLY A CA 1
ATOM 769 C C . GLY A 1 101 ? 9.426 -2.011 5.016 1.00 60.25 101 GLY A C 1
ATOM 770 O O . GLY A 1 101 ? 8.735 -3.020 5.051 1.00 60.25 101 GLY A O 1
ATOM 771 N N . ALA A 1 102 ? 10.667 -2.014 4.523 1.00 63.34 102 ALA A N 1
ATOM 772 C CA . ALA A 1 102 ? 11.289 -3.201 3.939 1.00 63.34 102 ALA A C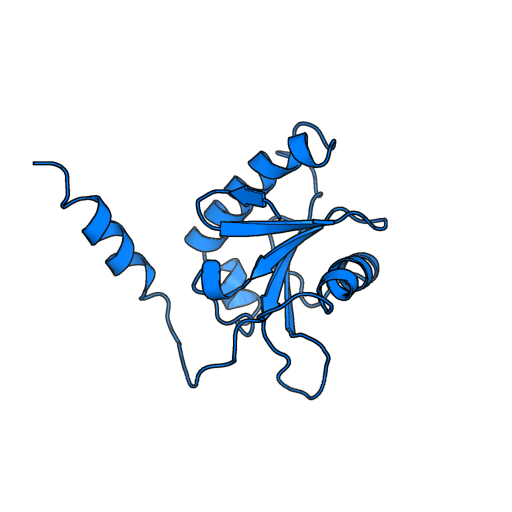A 1
ATOM 773 C C . ALA A 1 102 ? 11.478 -4.330 4.966 1.00 63.34 102 ALA A C 1
ATOM 775 O O . ALA A 1 102 ? 11.172 -5.480 4.660 1.00 63.34 102 ALA A O 1
ATOM 776 N N . VAL A 1 103 ? 11.900 -4.006 6.195 1.00 68.94 103 VAL A N 1
ATOM 777 C CA . VAL A 1 103 ? 12.039 -4.989 7.288 1.00 68.94 103 VAL A CA 1
ATOM 778 C C . VAL A 1 103 ? 10.691 -5.630 7.634 1.00 68.94 103 VAL A C 1
ATOM 780 O O . VAL A 1 103 ? 10.598 -6.852 7.736 1.00 68.94 103 VAL A O 1
A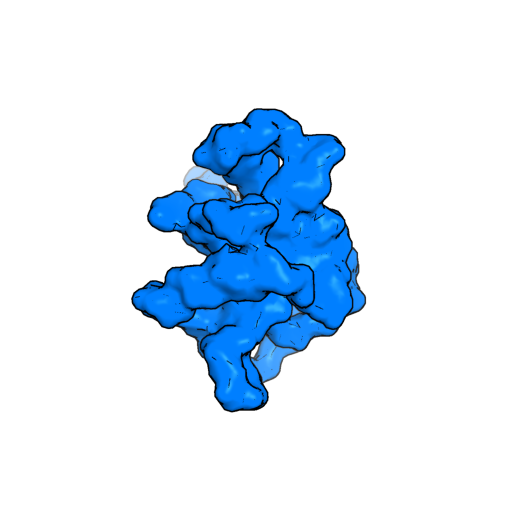TOM 783 N N . SER A 1 104 ? 9.634 -4.823 7.755 1.00 66.69 104 SER A N 1
ATOM 784 C CA . SER A 1 104 ? 8.282 -5.326 8.040 1.00 66.69 104 SER A CA 1
ATOM 785 C C . SER A 1 104 ? 7.742 -6.187 6.892 1.00 66.69 104 SER A C 1
ATOM 787 O O . SER A 1 104 ? 7.114 -7.216 7.119 1.00 66.69 104 SER A O 1
ATOM 789 N N . VAL A 1 105 ? 8.038 -5.825 5.640 1.00 64.94 105 VAL A N 1
ATOM 790 C CA . VAL A 1 105 ? 7.634 -6.611 4.465 1.00 64.94 105 VAL A CA 1
ATOM 791 C C . VAL A 1 105 ? 8.392 -7.946 4.383 1.00 64.94 105 VAL A C 1
ATOM 793 O O . VAL A 1 105 ? 7.795 -8.960 4.018 1.00 64.94 105 VAL A O 1
ATOM 796 N N . ALA A 1 106 ? 9.678 -7.984 4.746 1.00 65.00 106 ALA A N 1
ATOM 797 C CA . ALA A 1 106 ? 10.504 -9.192 4.673 1.00 65.00 106 ALA A CA 1
ATOM 798 C C . ALA A 1 106 ? 9.952 -10.356 5.519 1.00 65.00 106 ALA A C 1
ATOM 800 O O . ALA A 1 106 ? 10.090 -11.514 5.134 1.00 65.00 106 ALA A O 1
ATOM 801 N N . GLN A 1 107 ? 9.241 -10.069 6.614 1.00 63.62 107 GLN A N 1
ATOM 802 C CA . GLN A 1 107 ? 8.589 -11.093 7.443 1.00 63.62 107 GLN A CA 1
ATOM 803 C C . GLN A 1 107 ? 7.490 -11.873 6.699 1.00 63.62 107 GLN A C 1
ATOM 805 O O . GLN A 1 107 ? 7.156 -12.995 7.080 1.00 63.62 107 GLN A O 1
ATOM 810 N N . ARG A 1 108 ? 6.941 -11.322 5.608 1.00 64.94 108 ARG A N 1
ATOM 811 C CA . ARG A 1 108 ? 5.927 -11.994 4.782 1.00 64.94 108 ARG A CA 1
ATOM 812 C C . ARG A 1 108 ? 6.524 -12.957 3.749 1.00 64.94 108 ARG A C 1
ATOM 814 O O . ARG A 1 108 ? 5.771 -13.751 3.189 1.00 64.94 108 ARG A O 1
ATOM 821 N N . LEU A 1 109 ? 7.843 -12.940 3.525 1.00 59.69 109 LEU A N 1
ATOM 822 C CA . LEU A 1 109 ? 8.520 -13.837 2.574 1.00 59.69 109 LEU A CA 1
ATOM 823 C C . LEU A 1 109 ? 8.333 -15.323 2.909 1.00 59.69 109 LEU A C 1
ATOM 825 O O . LEU A 1 109 ? 8.385 -16.161 2.016 1.00 59.69 109 LEU A O 1
ATOM 829 N N . SER A 1 110 ? 8.054 -15.648 4.171 1.00 54.00 110 SER A N 1
ATOM 830 C CA . SER A 1 110 ? 7.829 -17.023 4.628 1.00 54.00 110 SER A CA 1
ATOM 831 C C . SER A 1 110 ? 6.420 -17.557 4.341 1.00 54.00 110 SER A C 1
ATOM 833 O O . SER A 1 110 ? 6.118 -18.688 4.716 1.00 54.00 110 SER A O 1
ATOM 835 N N . ALA A 1 111 ? 5.529 -16.770 3.725 1.00 48.88 111 ALA A N 1
ATOM 836 C CA . ALA A 1 111 ? 4.128 -17.144 3.567 1.00 48.88 111 ALA A CA 1
ATOM 837 C C . ALA A 1 111 ? 3.699 -17.361 2.101 1.00 48.88 111 ALA A C 1
ATOM 839 O O . ALA A 1 111 ? 4.174 -16.658 1.207 1.00 48.88 111 ALA A O 1
ATOM 840 N N . PRO A 1 112 ? 2.769 -18.298 1.818 1.00 44.44 112 PRO A N 1
ATOM 841 C CA . PRO A 1 112 ? 2.519 -18.741 0.447 1.00 44.44 112 PRO A CA 1
ATOM 842 C C . PRO A 1 112 ? 1.833 -17.682 -0.440 1.00 44.44 112 PRO A C 1
ATOM 844 O O . PRO A 1 112 ? 0.915 -16.990 0.006 1.00 44.44 112 PRO A O 1
ATOM 847 N N . ARG A 1 113 ? 2.211 -17.688 -1.733 1.00 60.03 113 ARG A N 1
ATOM 848 C CA . ARG A 1 113 ? 1.531 -17.110 -2.923 1.00 60.03 113 ARG A CA 1
ATOM 849 C C . ARG A 1 113 ? 1.608 -15.583 -3.103 1.00 60.03 113 ARG A C 1
ATOM 851 O O . ARG A 1 113 ? 0.680 -14.847 -2.773 1.00 60.03 113 ARG A O 1
ATOM 858 N N . LEU A 1 114 ? 2.699 -15.125 -3.719 1.00 64.12 114 LEU A N 1
ATOM 859 C CA . LEU A 1 114 ? 2.815 -13.787 -4.313 1.00 64.12 114 LEU A CA 1
ATOM 860 C C . LEU A 1 114 ? 2.108 -13.731 -5.677 1.00 64.12 114 LEU A C 1
ATOM 862 O O . LEU A 1 114 ? 1.902 -14.754 -6.327 1.00 64.12 114 LEU A O 1
ATOM 866 N N . CYS A 1 115 ? 1.725 -12.530 -6.113 1.00 63.00 115 CYS A N 1
ATOM 867 C CA . CYS A 1 115 ? 1.135 -12.342 -7.436 1.00 63.00 115 CYS A CA 1
ATOM 868 C C . CYS A 1 115 ? 2.196 -12.578 -8.516 1.00 63.00 115 CYS A C 1
ATOM 870 O O . CYS A 1 115 ? 3.167 -11.821 -8.590 1.00 63.00 115 CYS A O 1
ATOM 872 N N . ARG A 1 116 ? 1.987 -13.592 -9.362 1.00 58.25 116 ARG A N 1
ATOM 873 C CA . ARG A 1 116 ? 2.865 -13.883 -10.496 1.00 58.25 116 ARG A CA 1
ATOM 874 C C . ARG A 1 116 ? 2.744 -12.834 -11.585 1.00 58.25 116 ARG A C 1
ATOM 876 O O . ARG A 1 116 ? 1.635 -12.474 -11.985 1.00 58.25 116 ARG A O 1
ATOM 883 N N . ALA A 1 117 ? 3.885 -12.364 -12.086 1.00 51.22 117 ALA A N 1
ATOM 884 C CA . ALA A 1 117 ? 3.920 -11.468 -13.234 1.00 51.22 117 ALA A CA 1
ATOM 885 C C . ALA A 1 117 ? 3.302 -12.171 -14.456 1.00 51.22 117 ALA A C 1
ATOM 887 O O . ALA A 1 117 ? 3.906 -13.064 -15.049 1.00 51.22 117 ALA A O 1
ATOM 888 N N . GLY A 1 118 ? 2.078 -11.788 -14.824 1.00 43.38 118 GLY A N 1
ATOM 889 C CA . GLY A 1 118 ? 1.475 -12.151 -16.106 1.00 43.38 118 GLY A CA 1
ATOM 890 C C . GLY A 1 118 ? 1.976 -11.233 -17.231 1.00 43.38 118 GLY A C 1
ATOM 891 O O . GLY A 1 118 ? 2.327 -10.078 -16.961 1.00 43.38 118 GLY A O 1
ATOM 892 N N . PRO A 1 119 ? 2.011 -11.700 -18.492 1.00 36.53 119 PRO A N 1
ATOM 893 C CA . PRO A 1 119 ? 2.366 -10.850 -19.619 1.00 36.53 119 PRO A CA 1
ATOM 894 C C . PRO A 1 119 ? 1.244 -9.828 -19.853 1.00 36.53 119 PRO A C 1
ATOM 896 O O . PRO A 1 119 ? 0.118 -10.204 -20.151 1.00 36.53 119 PRO A O 1
ATOM 899 N N . GLY A 1 120 ? 1.553 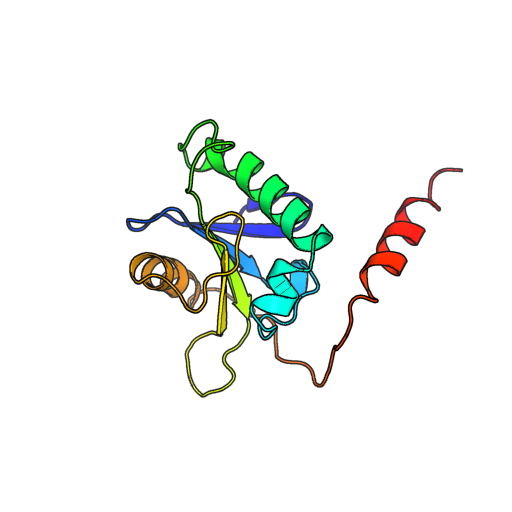-8.539 -19.687 1.00 47.75 120 GLY A N 1
ATOM 900 C CA . GLY A 1 120 ? 0.744 -7.416 -20.173 1.00 47.75 120 GLY A CA 1
ATOM 901 C C . GLY A 1 120 ? -0.690 -7.315 -19.636 1.00 47.75 120 GLY A C 1
ATOM 902 O O . GLY A 1 120 ? -1.631 -7.805 -20.246 1.00 47.75 120 GLY A O 1
ATOM 903 N N . ALA A 1 121 ? -0.891 -6.540 -18.571 1.00 38.91 121 ALA A N 1
ATOM 904 C CA . ALA A 1 121 ? -2.194 -5.937 -18.293 1.00 38.91 121 ALA A CA 1
ATOM 905 C C . ALA A 1 121 ? -2.012 -4.430 -18.121 1.00 38.91 121 ALA A C 1
ATOM 907 O O . ALA A 1 121 ? -2.012 -3.892 -17.018 1.00 38.91 121 ALA A O 1
ATOM 908 N N . GLY A 1 122 ? -1.809 -3.752 -19.249 1.00 39.84 122 GLY A N 1
ATOM 909 C CA . GLY A 1 122 ? -2.082 -2.329 -19.327 1.00 39.84 122 GLY A CA 1
ATOM 910 C C . GLY A 1 122 ? -3.581 -2.061 -19.152 1.00 39.84 122 GLY A C 1
ATOM 911 O O . GLY A 1 122 ? -4.431 -2.819 -19.621 1.00 39.84 122 GLY A O 1
ATOM 912 N N . SER A 1 123 ? -3.862 -0.907 -18.549 1.00 39.34 123 SER A N 1
ATOM 913 C CA . SER A 1 123 ? -5.145 -0.199 -18.464 1.00 39.34 123 SER A CA 1
ATOM 914 C C . SER A 1 123 ? -6.114 -0.629 -17.353 1.00 39.34 123 SER A C 1
ATOM 916 O O . SER A 1 123 ? -6.663 -1.729 -17.351 1.00 39.34 123 SER A O 1
ATOM 918 N N . ALA A 1 124 ? -6.363 0.291 -16.415 1.00 38.91 124 ALA A N 1
ATOM 919 C CA . ALA A 1 124 ? -7.588 1.092 -16.214 1.00 38.91 124 ALA A CA 1
ATOM 920 C C . ALA A 1 124 ? -8.979 0.571 -16.675 1.00 38.91 124 ALA A C 1
ATOM 922 O O . ALA A 1 124 ? -9.965 1.286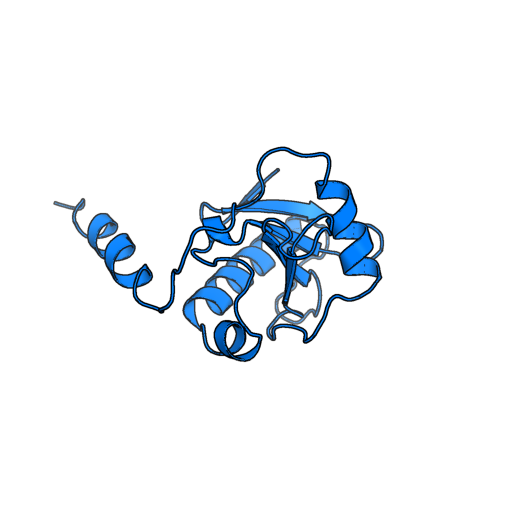 -16.531 1.00 38.91 124 ALA A O 1
ATOM 923 N N . ARG A 1 125 ? -9.129 -0.639 -17.224 1.00 36.34 125 ARG A N 1
ATOM 924 C CA . ARG A 1 125 ? -10.375 -1.126 -17.844 1.00 36.34 125 ARG A CA 1
ATOM 925 C C . ARG A 1 125 ? -11.037 -2.301 -17.127 1.00 36.34 125 ARG A C 1
ATOM 927 O O . ARG A 1 125 ? -12.126 -2.703 -17.521 1.00 36.34 125 ARG A O 1
ATOM 934 N N . ARG A 1 126 ? -10.447 -2.844 -16.057 1.00 40.56 126 ARG A N 1
ATOM 935 C CA . ARG A 1 126 ? -11.026 -4.010 -15.356 1.00 40.56 126 ARG A CA 1
ATOM 936 C C . ARG A 1 126 ? -12.004 -3.677 -14.226 1.00 40.56 126 ARG A C 1
ATOM 938 O O . ARG A 1 126 ? -12.782 -4.546 -13.843 1.00 40.56 126 ARG A O 1
ATOM 945 N N . TYR A 1 127 ? -12.061 -2.429 -13.763 1.00 39.06 127 TYR A N 1
ATOM 946 C CA . TYR A 1 127 ? -12.945 -2.049 -12.654 1.00 39.06 127 TYR A CA 1
ATOM 947 C C . TYR A 1 127 ? -14.432 -1.928 -13.028 1.00 39.06 127 TYR A C 1
ATOM 949 O O . TYR A 1 127 ? -15.292 -2.242 -12.209 1.00 39.06 127 TYR A O 1
ATOM 957 N N . ALA A 1 128 ? -14.766 -1.577 -14.274 1.00 34.75 128 ALA A N 1
ATOM 958 C CA . ALA A 1 128 ? -16.163 -1.399 -14.687 1.00 34.75 128 ALA A CA 1
ATOM 959 C C . ALA A 1 128 ? -16.955 -2.720 -14.815 1.00 34.75 128 ALA A C 1
ATOM 961 O O . ALA A 1 128 ? -18.184 -2.716 -14.746 1.00 34.75 128 ALA A O 1
ATOM 962 N N . ALA A 1 129 ? -16.278 -3.860 -14.994 1.00 34.38 129 ALA A N 1
ATOM 963 C CA . ALA A 1 129 ? -16.944 -5.148 -15.208 1.00 34.38 129 ALA A CA 1
ATOM 964 C C . ALA A 1 129 ? -17.348 -5.850 -13.897 1.00 34.38 129 ALA A C 1
ATOM 966 O O . ALA A 1 129 ? -18.353 -6.560 -13.868 1.00 34.38 129 ALA A O 1
ATOM 967 N N . ALA A 1 130 ? -16.609 -5.629 -12.803 1.00 37.00 130 ALA A N 1
ATOM 968 C CA . ALA A 1 130 ? -16.909 -6.245 -11.508 1.00 37.00 130 ALA A CA 1
ATOM 969 C C . ALA A 1 130 ? -18.117 -5.592 -10.808 1.00 37.00 130 ALA A C 1
ATOM 971 O O . ALA A 1 130 ? -18.896 -6.286 -10.160 1.00 37.00 130 ALA A O 1
ATOM 972 N N . GLN A 1 131 ? -18.334 -4.285 -10.998 1.00 38.84 131 GLN A N 1
ATOM 973 C CA . GLN A 1 131 ? -19.468 -3.569 -10.395 1.00 38.84 131 GLN A CA 1
ATOM 974 C C . GLN A 1 131 ? -20.812 -3.877 -11.075 1.00 38.84 131 GLN A C 1
ATOM 976 O O . GLN A 1 131 ? -21.835 -3.907 -10.398 1.00 38.84 131 GLN A O 1
ATOM 981 N N . ARG A 1 132 ? -20.824 -4.209 -12.376 1.00 31.98 132 ARG A N 1
ATOM 982 C CA . ARG A 1 132 ? -22.064 -4.567 -13.094 1.00 31.98 132 ARG A CA 1
ATOM 983 C C . ARG A 1 132 ? -22.659 -5.913 -12.672 1.00 31.98 132 ARG A C 1
ATOM 985 O O . ARG A 1 132 ? -23.859 -6.098 -12.797 1.00 31.98 132 ARG A O 1
ATOM 992 N N . ARG A 1 133 ? -21.856 -6.839 -12.132 1.00 34.97 133 ARG A N 1
ATOM 993 C CA . ARG A 1 133 ? -22.360 -8.135 -11.631 1.00 34.97 133 ARG A CA 1
ATOM 994 C C . ARG A 1 133 ? -22.938 -8.063 -10.216 1.00 34.97 133 ARG A C 1
ATOM 996 O O . ARG A 1 133 ? -23.667 -8.969 -9.827 1.00 34.97 133 ARG A O 1
ATOM 1003 N N . ALA A 1 134 ? -22.630 -7.009 -9.458 1.00 37.44 134 ALA A N 1
ATOM 1004 C CA . ALA A 1 134 ? -23.187 -6.792 -8.122 1.00 37.44 134 ALA A CA 1
ATOM 1005 C C . ALA A 1 134 ? -24.536 -6.045 -8.153 1.00 37.44 134 ALA A C 1
ATOM 1007 O O . ALA A 1 134 ? -25.337 -6.202 -7.235 1.00 37.44 134 ALA A O 1
ATOM 1008 N N . SER A 1 135 ? -24.810 -5.271 -9.209 1.00 38.62 135 SER A N 1
ATOM 1009 C CA . SER A 1 135 ? -26.089 -4.573 -9.409 1.00 38.62 135 SER A CA 1
ATOM 1010 C C . SER A 1 135 ? -27.196 -5.448 -10.011 1.00 38.62 135 SER A C 1
ATOM 1012 O O . SER A 1 135 ? -28.356 -5.073 -9.929 1.00 38.62 135 SER A O 1
ATOM 1014 N N . ASP A 1 136 ? -26.857 -6.615 -10.568 1.00 40.94 136 ASP A N 1
ATOM 1015 C CA . ASP A 1 136 ? -27.775 -7.481 -11.334 1.00 40.94 136 ASP A CA 1
ATOM 1016 C C . ASP A 1 136 ? -28.327 -8.674 -10.521 1.00 40.94 136 ASP A C 1
ATOM 1018 O O . ASP A 1 136 ? -28.802 -9.666 -11.065 1.00 40.94 136 ASP A O 1
ATOM 1022 N N . ARG A 1 137 ? -28.217 -8.617 -9.184 1.00 41.78 137 ARG A N 1
ATOM 1023 C CA . ARG A 1 137 ? -28.752 -9.631 -8.246 1.00 41.78 137 ARG A CA 1
ATOM 1024 C C . ARG A 1 137 ? -29.723 -9.054 -7.212 1.00 41.78 137 ARG A C 1
ATOM 1026 O O . ARG A 1 137 ? -29.848 -9.583 -6.111 1.00 41.78 137 ARG A O 1
ATOM 1033 N N . ARG A 1 138 ? -30.401 -7.960 -7.554 1.00 44.44 138 ARG A N 1
ATOM 1034 C CA . ARG A 1 138 ? -31.579 -7.481 -6.819 1.00 44.44 138 ARG A CA 1
ATOM 1035 C C . ARG A 1 138 ? -32.747 -7.312 -7.782 1.00 44.44 138 ARG A C 1
ATOM 1037 O O . ARG A 1 138 ? -33.061 -6.190 -8.163 1.00 44.44 138 ARG A O 1
ATOM 1044 N N . ILE A 1 139 ? -33.344 -8.435 -8.164 1.00 42.88 139 ILE A N 1
ATOM 1045 C CA . ILE A 1 139 ? -34.770 -8.559 -8.479 1.00 42.88 139 ILE A CA 1
ATOM 1046 C C . ILE A 1 139 ? -35.228 -9.850 -7.810 1.00 42.88 139 ILE A C 1
ATOM 1048 O O . ILE A 1 139 ? -34.485 -10.851 -7.944 1.00 42.88 139 ILE A O 1
#

Secondary structure (DSSP, 8-state):
-EEETTEEEEEEESSSEEEEEEGGGGT--S---HHHHHT-HHHHHHHHHHHHHHHHHTT----TT-S-SEEEEEE--SSSSS-EEEEESSSSB-SS--HHHHHHHHGGGGSS-PPP--S---SS-SHHHHHHTTSSS--

Sequence (139 aa):
MTVFDGVEVTCIDNGMPVILLRACDLGCTGYETREQLDNDDALKRRLESIRLQAGPLMQLGDVSQRTVPKMTLIAEPRHGGAISSRTFIPHRCHASIGVFGAVSVAQRLSAPRLCRAGPGAGSARRYAAAQRRASDRRI